Protein AF-A0A1I7ZDQ2-F1 (afdb_monomer_lite)

InterPro domains:
  IPR026050 C1GALT1/C1GALT1-specific chaperone 1 [PTHR23033] (9-101)

Structure (mmCIF, N/CA/C/O backbone):
data_AF-A0A1I7ZDQ2-F1
#
_entry.id   AF-A0A1I7ZDQ2-F1
#
loop_
_atom_site.group_PDB
_atom_site.id
_atom_site.type_symbol
_atom_site.label_atom_id
_atom_site.label_alt_id
_atom_site.label_comp_id
_atom_site.label_asym_id
_atom_site.label_entity_id
_atom_site.label_seq_id
_atom_site.pdbx_PDB_ins_code
_atom_site.Cartn_x
_atom_site.Cartn_y
_atom_site.Cartn_z
_atom_site.occupancy
_atom_site.B_iso_or_equiv
_atom_site.auth_seq_id
_atom_site.auth_comp_id
_atom_site.auth_asym_id
_atom_site.auth_atom_id
_atom_site.pdbx_PDB_model_num
ATOM 1 N N . MET A 1 1 ? -17.190 6.348 13.605 1.00 83.06 1 MET A N 1
ATOM 2 C CA . MET A 1 1 ? -16.765 4.941 13.523 1.00 83.06 1 MET A CA 1
ATOM 3 C C . MET A 1 1 ? -15.331 4.742 14.022 1.00 83.06 1 MET A C 1
ATOM 5 O O . MET A 1 1 ? -15.154 5.010 15.197 1.00 83.06 1 MET A O 1
ATOM 9 N N . PHE A 1 2 ? -14.301 4.370 13.236 1.00 89.88 2 PHE A N 1
ATOM 10 C CA . PHE A 1 2 ? -13.004 3.890 13.785 1.00 89.88 2 PHE A CA 1
ATOM 11 C C . PHE A 1 2 ? -12.395 4.746 14.913 1.00 89.88 2 PHE A C 1
ATOM 13 O O . PHE A 1 2 ? -12.389 4.318 16.062 1.00 89.88 2 PHE A O 1
ATOM 20 N N . ALA A 1 3 ? -11.958 5.974 14.618 1.00 91.62 3 ALA A N 1
ATOM 21 C CA . ALA A 1 3 ? -11.241 6.809 15.590 1.00 91.62 3 ALA A CA 1
ATOM 22 C C . ALA A 1 3 ? -12.096 7.278 16.785 1.00 91.62 3 ALA A C 1
ATOM 24 O O . ALA A 1 3 ? -11.555 7.641 17.822 1.00 91.62 3 ALA A O 1
ATOM 25 N N . LYS A 1 4 ? -13.428 7.306 16.637 1.00 92.38 4 LYS A N 1
ATOM 26 C CA . LYS A 1 4 ? -14.347 7.843 17.657 1.00 92.38 4 LYS A CA 1
ATOM 27 C C . LYS A 1 4 ? -14.984 6.764 18.533 1.00 92.38 4 LYS A C 1
ATOM 29 O O . LYS A 1 4 ? -15.275 7.034 19.688 1.00 92.38 4 LYS A O 1
ATOM 34 N N . GLU A 1 5 ? -15.229 5.579 17.981 1.00 90.50 5 GLU A N 1
ATOM 35 C CA . GLU A 1 5 ? -16.031 4.523 18.619 1.00 90.50 5 GLU A CA 1
ATOM 36 C C . GLU A 1 5 ? -15.230 3.237 18.834 1.00 90.50 5 GLU A C 1
ATOM 38 O O . GLU A 1 5 ? -15.328 2.633 19.898 1.00 90.50 5 GLU A O 1
ATOM 43 N N . LEU A 1 6 ? -14.439 2.818 17.839 1.00 93.62 6 LEU A N 1
ATOM 44 C CA . LEU A 1 6 ? -13.724 1.541 17.880 1.00 93.62 6 LEU A CA 1
ATOM 45 C C . LEU A 1 6 ? -12.402 1.668 18.634 1.00 93.62 6 LEU A C 1
ATOM 47 O O . LEU A 1 6 ? -12.218 1.027 19.661 1.00 93.62 6 LEU A O 1
ATOM 51 N N . PHE A 1 7 ? -11.511 2.541 18.161 1.00 93.00 7 PHE A N 1
ATOM 52 C CA . PHE A 1 7 ? -10.160 2.696 18.699 1.00 93.00 7 PHE A CA 1
ATOM 53 C C . PHE A 1 7 ? -10.115 2.998 20.213 1.00 93.00 7 PHE A C 1
ATOM 55 O O . PHE A 1 7 ? -9.286 2.406 20.899 1.00 93.00 7 PHE A O 1
ATOM 62 N N . PRO A 1 8 ? -11.008 3.836 20.786 1.00 94.62 8 PRO A N 1
ATOM 63 C CA . PRO A 1 8 ? -11.030 4.071 22.232 1.00 94.62 8 PRO A CA 1
ATOM 64 C C . PRO A 1 8 ? -11.573 2.898 23.063 1.00 94.62 8 PRO A C 1
ATOM 66 O O . PRO A 1 8 ? -11.478 2.939 24.287 1.00 94.62 8 PRO A O 1
ATOM 69 N N . ASN A 1 9 ? -12.196 1.893 22.437 1.00 95.31 9 ASN A N 1
ATOM 70 C CA . ASN A 1 9 ? -12.817 0.770 23.126 1.00 95.31 9 ASN A CA 1
ATOM 71 C C . ASN A 1 9 ? -11.870 -0.445 23.144 1.00 95.31 9 ASN A C 1
ATOM 73 O O . ASN A 1 9 ? -11.820 -1.191 22.164 1.00 95.31 9 ASN A O 1
ATOM 77 N N . PRO A 1 10 ? -11.176 -0.721 24.262 1.00 93.38 10 PRO A N 1
ATOM 78 C CA . PRO A 1 10 ? -10.193 -1.801 24.333 1.00 93.38 10 PRO A CA 1
ATOM 79 C C . PRO A 1 10 ? -10.808 -3.205 24.243 1.00 93.38 10 PRO A C 1
ATOM 81 O O . PRO A 1 10 ? -10.084 -4.163 23.984 1.00 93.38 10 PRO A O 1
ATOM 84 N N . LEU A 1 11 ? -12.125 -3.351 24.450 1.00 92.94 11 LEU A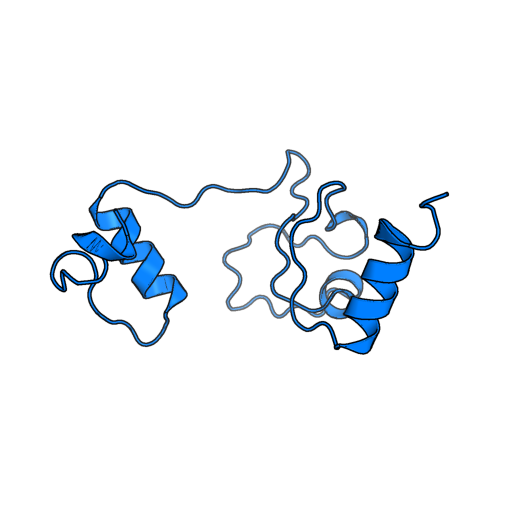 N 1
ATOM 85 C CA . LEU A 1 11 ? -12.814 -4.635 24.274 1.00 92.94 11 LEU A CA 1
ATOM 86 C C . LEU A 1 11 ? -13.003 -4.977 22.793 1.00 92.94 11 LEU A C 1
ATOM 88 O O . LEU A 1 11 ? -12.948 -6.147 22.426 1.00 92.94 11 LEU A O 1
ATOM 92 N N . LEU A 1 12 ? -13.226 -3.962 21.953 1.00 92.12 12 LEU A N 1
ATOM 93 C CA . LEU A 1 12 ? -13.368 -4.130 20.505 1.00 92.12 12 LEU A CA 1
ATOM 94 C C . LEU A 1 12 ? -12.011 -4.064 19.800 1.00 92.12 12 LEU A C 1
ATOM 96 O O . LEU A 1 12 ? -11.748 -4.837 18.882 1.00 92.12 12 LEU A O 1
ATOM 100 N N . CYS A 1 13 ? -11.140 -3.163 20.252 1.00 95.00 13 CYS A N 1
ATOM 101 C CA . CYS A 1 13 ? -9.869 -2.834 19.617 1.00 95.00 13 CYS A CA 1
ATOM 102 C C . CYS A 1 13 ? -8.737 -2.900 20.646 1.00 95.00 13 CYS A C 1
ATOM 104 O O . CYS A 1 13 ? -8.217 -1.866 21.072 1.00 95.00 13 CYS A O 1
ATOM 106 N N . PRO A 1 14 ? -8.370 -4.113 21.094 1.00 93.31 14 PRO A N 1
ATOM 107 C CA . PRO A 1 14 ? -7.250 -4.287 22.001 1.00 93.31 14 PRO A CA 1
ATOM 108 C C 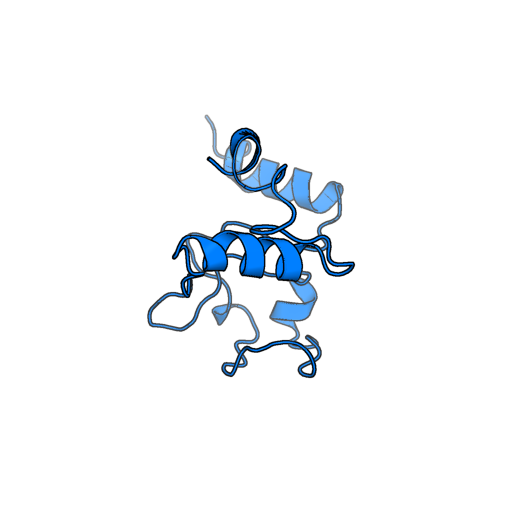. PRO A 1 14 ? -5.947 -3.865 21.317 1.00 93.31 14 PRO A C 1
ATOM 110 O O . PRO A 1 14 ? -5.750 -4.105 20.124 1.00 93.31 14 PRO A O 1
ATOM 113 N N . PHE A 1 15 ? -5.041 -3.274 22.094 1.00 93.06 15 PHE A N 1
ATOM 114 C CA . PHE A 1 15 ? -3.695 -2.975 21.621 1.00 93.06 15 PHE A CA 1
ATOM 115 C C . PHE A 1 15 ? -2.964 -4.259 21.202 1.00 93.06 15 PHE A C 1
ATOM 117 O O . PHE A 1 15 ? -3.114 -5.311 21.831 1.00 93.06 15 PHE A O 1
ATOM 124 N N . HIS A 1 16 ? -2.162 -4.155 20.148 1.00 94.81 16 HIS A N 1
ATOM 125 C CA . HIS A 1 16 ? -1.306 -5.223 19.658 1.00 94.81 16 HIS A CA 1
ATOM 126 C C . HIS A 1 16 ? -0.030 -4.611 19.073 1.00 94.81 16 HIS A C 1
ATOM 128 O O . HIS A 1 16 ? -0.112 -3.609 18.365 1.00 94.81 16 HIS A O 1
ATOM 134 N N . ASP A 1 17 ? 1.129 -5.222 19.333 1.00 95.44 17 ASP A N 1
ATOM 135 C CA . ASP A 1 17 ? 2.428 -4.703 18.868 1.00 95.44 17 ASP A CA 1
ATOM 136 C C . ASP A 1 17 ? 2.531 -4.674 17.337 1.00 95.44 17 ASP A C 1
ATOM 138 O O . ASP A 1 17 ? 3.185 -3.812 16.756 1.00 95.44 17 ASP A O 1
ATOM 142 N N . TRP A 1 18 ? 1.861 -5.617 16.671 1.00 93.56 18 TRP A N 1
ATOM 143 C CA . TRP A 1 18 ? 1.652 -5.576 15.222 1.00 93.56 18 TRP A CA 1
ATOM 144 C C . TRP A 1 18 ? 0.381 -4.791 14.924 1.00 93.56 18 TRP A C 1
ATOM 146 O O . TRP A 1 18 ? -0.723 -5.328 15.058 1.00 93.56 18 TRP A O 1
ATOM 156 N N . GLU A 1 19 ? 0.564 -3.528 14.556 1.00 93.00 19 GLU A N 1
ATOM 157 C CA . GLU A 1 19 ? -0.502 -2.541 14.391 1.00 93.00 19 GLU A CA 1
ATOM 158 C C . GLU A 1 19 ? -1.542 -2.972 13.344 1.00 93.00 19 GLU A C 1
ATOM 160 O O . GLU A 1 19 ? -2.718 -3.085 13.692 1.00 93.00 19 GLU A O 1
ATOM 165 N N . ASP A 1 20 ? -1.118 -3.370 12.141 1.00 90.75 20 ASP A N 1
ATOM 166 C CA . ASP A 1 20 ? -2.008 -3.881 11.087 1.00 90.75 20 ASP A CA 1
ATOM 167 C C . ASP A 1 20 ? -2.871 -5.074 11.545 1.00 90.75 20 ASP A C 1
ATOM 169 O O . ASP A 1 20 ? -4.067 -5.158 11.247 1.00 90.75 20 ASP A O 1
ATOM 173 N N . TYR A 1 21 ? -2.293 -6.003 12.316 1.00 91.06 21 TYR A N 1
ATOM 174 C CA . TYR A 1 21 ? -3.031 -7.148 12.861 1.00 91.06 21 TYR A CA 1
ATOM 175 C C . TYR A 1 21 ? -4.037 -6.713 13.935 1.00 91.06 21 TYR A C 1
ATOM 177 O O . TYR A 1 21 ? -5.173 -7.195 13.959 1.00 91.06 21 TYR A O 1
ATOM 185 N N . GLY A 1 22 ? -3.649 -5.774 14.802 1.00 93.56 22 GLY A N 1
ATOM 186 C CA . GLY A 1 22 ? -4.537 -5.181 15.803 1.00 93.56 22 GLY A CA 1
ATOM 187 C C . GLY A 1 22 ? -5.723 -4.458 15.164 1.00 93.56 22 GLY A C 1
ATOM 188 O O . GLY A 1 22 ? -6.873 -4.692 15.545 1.00 93.56 22 GLY A O 1
ATOM 189 N N . ILE A 1 23 ? -5.465 -3.649 14.135 1.00 93.44 23 ILE A N 1
ATOM 190 C CA . ILE A 1 23 ? -6.500 -2.952 13.365 1.00 93.44 23 ILE A CA 1
ATOM 191 C C . ILE A 1 23 ? -7.407 -3.946 12.634 1.00 93.44 23 ILE A C 1
ATOM 193 O O . ILE A 1 23 ? -8.630 -3.794 12.668 1.00 93.44 23 ILE A O 1
ATOM 197 N N . SER A 1 24 ? -6.849 -4.999 12.034 1.00 92.25 24 SER A N 1
ATOM 198 C CA . SER A 1 24 ? -7.635 -6.055 11.387 1.00 92.25 24 SER A CA 1
ATOM 199 C C . SER A 1 24 ? -8.606 -6.727 12.366 1.00 92.25 24 SER A C 1
ATOM 201 O O . SER A 1 24 ? -9.802 -6.838 12.087 1.00 92.25 24 SER A O 1
ATOM 203 N N . ARG A 1 25 ? -8.141 -7.085 13.572 1.00 92.69 25 ARG A N 1
ATOM 204 C CA . ARG A 1 25 ? -9.003 -7.630 14.636 1.00 92.69 25 ARG A CA 1
ATOM 205 C C . ARG A 1 25 ? -10.070 -6.640 15.099 1.00 92.69 25 ARG A C 1
ATOM 207 O O . ARG A 1 25 ? -11.220 -7.033 15.297 1.00 92.69 25 ARG A O 1
ATOM 214 N N . CYS A 1 26 ? -9.694 -5.373 15.246 1.00 94.75 26 CYS A N 1
ATOM 215 C CA . CYS A 1 26 ? -10.592 -4.284 15.616 1.00 94.75 26 CYS A CA 1
ATOM 216 C C . CYS A 1 26 ? -11.751 -4.150 14.617 1.00 94.75 26 CYS A C 1
ATOM 218 O O . CYS A 1 26 ? -12.916 -4.139 15.013 1.00 94.75 26 CYS A O 1
ATOM 220 N N . PHE A 1 27 ? -11.464 -4.144 13.315 1.00 95.38 27 PHE A N 1
ATOM 221 C CA . PHE A 1 27 ? -12.491 -4.114 12.273 1.00 95.38 27 PHE A CA 1
ATOM 222 C C . PHE A 1 27 ? -13.330 -5.392 12.220 1.00 95.38 27 PHE A C 1
ATOM 224 O O . PHE A 1 27 ? -14.557 -5.320 12.100 1.00 95.38 27 PHE A O 1
ATOM 231 N N . HIS A 1 28 ? -12.700 -6.550 12.408 1.00 93.88 28 HIS A N 1
ATOM 232 C CA . HIS A 1 28 ? -13.406 -7.825 12.444 1.00 93.88 28 HIS A CA 1
ATOM 233 C C . HIS A 1 28 ? -14.443 -7.890 13.577 1.00 93.88 28 HIS A C 1
ATOM 235 O O . HIS A 1 28 ? -15.515 -8.462 13.386 1.00 93.88 28 HIS A O 1
ATOM 241 N N . SER A 1 29 ? -14.179 -7.246 14.724 1.00 93.62 29 SER A N 1
ATOM 242 C CA . SER A 1 29 ? -15.105 -7.200 15.871 1.00 93.62 29 SER A CA 1
ATOM 243 C C . SER A 1 29 ? -16.471 -6.576 15.552 1.00 93.62 29 SER A C 1
ATOM 245 O O . SER A 1 29 ? -17.454 -6.862 16.234 1.00 93.62 29 SER A O 1
ATOM 247 N N . VAL A 1 30 ? -16.547 -5.765 14.491 1.00 94.44 30 VAL A N 1
ATOM 248 C CA . VAL A 1 30 ? -17.779 -5.126 14.006 1.00 94.44 30 VAL A CA 1
ATOM 249 C C . VAL A 1 30 ? -18.204 -5.617 12.622 1.00 94.44 30 VAL A C 1
ATOM 251 O O . VAL A 1 30 ? -19.000 -4.972 11.944 1.00 94.44 30 VAL A O 1
ATOM 254 N N . GLY A 1 31 ? -17.684 -6.769 12.193 1.00 94.06 31 GLY A N 1
ATOM 255 C CA . GLY A 1 31 ? -18.066 -7.416 10.938 1.00 94.06 31 GLY A CA 1
ATOM 256 C C . GLY A 1 31 ? -17.433 -6.813 9.681 1.00 94.06 31 GLY A C 1
ATOM 257 O O . GLY A 1 31 ? -17.846 -7.160 8.577 1.00 94.06 31 GLY A O 1
ATOM 258 N N . VAL A 1 32 ? -16.429 -5.941 9.813 1.00 94.31 32 VAL A N 1
ATOM 259 C CA . VAL A 1 32 ? -15.656 -5.432 8.673 1.00 94.31 32 VAL A CA 1
ATOM 260 C C . VAL A 1 32 ? -14.530 -6.420 8.367 1.00 94.31 32 VAL A C 1
ATOM 262 O O . VAL A 1 32 ? -13.735 -6.759 9.241 1.00 94.31 32 VAL A O 1
ATOM 265 N N . GLN A 1 33 ? -14.456 -6.889 7.122 1.00 90.94 33 GLN A N 1
ATOM 266 C CA . GLN A 1 33 ? -13.443 -7.845 6.673 1.00 90.94 33 GLN A CA 1
ATOM 267 C C . GLN A 1 33 ? -12.597 -7.250 5.549 1.00 90.94 33 GLN A C 1
ATOM 269 O O . GLN A 1 33 ? -13.098 -6.504 4.705 1.00 90.94 33 GLN A O 1
ATOM 274 N N . ALA A 1 34 ? -11.309 -7.597 5.533 1.00 88.00 34 ALA A N 1
ATOM 275 C CA . ALA A 1 34 ? -10.440 -7.285 4.410 1.00 88.00 34 ALA A CA 1
ATOM 276 C C . ALA A 1 34 ? -10.901 -8.054 3.165 1.00 88.00 34 ALA A C 1
ATOM 278 O O . ALA A 1 34 ? -11.318 -9.209 3.252 1.00 88.00 34 ALA A O 1
ATOM 279 N N . THR A 1 35 ? -10.805 -7.413 2.003 1.00 88.12 35 THR A N 1
ATOM 280 C CA . THR A 1 35 ? -11.126 -8.033 0.716 1.00 88.12 35 THR A CA 1
ATOM 281 C C . THR A 1 35 ? -9.873 -8.184 -0.134 1.00 88.12 35 THR A C 1
ATOM 283 O O . THR A 1 35 ? -8.938 -7.388 -0.027 1.00 88.12 35 THR A O 1
ATOM 286 N N . ASN A 1 36 ? -9.862 -9.192 -1.005 1.00 88.12 36 ASN A N 1
ATOM 287 C CA . ASN A 1 36 ? -8.811 -9.338 -1.999 1.00 88.12 36 ASN A CA 1
ATOM 288 C C . ASN A 1 36 ? -8.965 -8.240 -3.063 1.00 88.12 36 ASN A C 1
ATOM 290 O O . ASN A 1 36 ? -9.979 -8.170 -3.753 1.00 88.12 36 ASN A O 1
ATOM 294 N N . THR A 1 37 ? -7.966 -7.367 -3.178 1.00 90.62 37 THR A N 1
ATOM 295 C CA . THR A 1 37 ? -7.977 -6.218 -4.102 1.00 90.62 37 THR A CA 1
ATOM 296 C C . THR A 1 37 ? -7.366 -6.527 -5.471 1.00 90.62 37 THR A C 1
ATOM 298 O O . THR A 1 37 ? -7.320 -5.651 -6.345 1.00 90.62 37 THR A O 1
ATOM 301 N N . ARG A 1 38 ? -6.890 -7.761 -5.673 1.00 88.69 38 ARG A N 1
ATOM 302 C CA . ARG A 1 38 ? -6.319 -8.214 -6.943 1.00 88.69 38 ARG A CA 1
ATOM 303 C C . ARG A 1 38 ? -7.390 -8.347 -8.012 1.00 88.69 38 ARG A C 1
ATOM 305 O O . ARG A 1 38 ? -8.570 -8.519 -7.716 1.00 88.69 38 ARG A O 1
ATOM 312 N N . ASP A 1 39 ? -6.967 -8.252 -9.263 1.00 89.88 39 ASP A N 1
ATOM 313 C CA . ASP A 1 39 ? -7.842 -8.553 -10.391 1.00 89.88 39 ASP A CA 1
ATOM 314 C C . ASP A 1 39 ? -7.937 -10.067 -10.660 1.00 89.88 39 ASP A C 1
ATOM 316 O O . ASP A 1 39 ? -7.329 -10.891 -9.973 1.00 89.88 39 ASP A O 1
ATOM 320 N N . GLU A 1 40 ? -8.694 -10.440 -11.692 1.00 90.00 40 GLU A N 1
ATOM 321 C CA . GLU A 1 40 ? -8.877 -11.835 -12.116 1.00 90.00 40 GLU A CA 1
ATOM 322 C C . GLU A 1 40 ? -7.557 -12.523 -12.506 1.00 90.00 40 GLU A C 1
ATOM 324 O O . GLU A 1 40 ? -7.415 -13.738 -12.358 1.00 90.00 40 GLU A O 1
ATOM 329 N N . LYS A 1 41 ? -6.565 -11.741 -12.954 1.00 88.31 41 LYS A N 1
ATOM 330 C CA . LYS A 1 41 ? -5.215 -12.213 -13.285 1.00 88.31 41 LYS A CA 1
ATOM 331 C C . LYS A 1 41 ? -4.310 -12.318 -12.055 1.00 88.31 41 LYS A C 1
ATOM 333 O O . LYS A 1 41 ? -3.222 -12.864 -12.165 1.00 88.31 41 LYS A O 1
ATOM 338 N N . GLY A 1 42 ? -4.757 -11.852 -10.887 1.00 85.56 42 GLY A N 1
ATOM 339 C CA . GLY A 1 42 ? -3.995 -11.859 -9.642 1.00 85.56 42 GLY A CA 1
ATOM 340 C C . GLY A 1 42 ? -3.014 -10.694 -9.486 1.00 85.56 42 GLY A C 1
ATOM 341 O O . GLY A 1 42 ? -2.196 -10.725 -8.569 1.00 85.56 42 GLY A O 1
ATOM 342 N N . ARG A 1 43 ? -3.106 -9.658 -10.326 1.00 89.75 43 ARG A N 1
ATOM 343 C CA . ARG A 1 43 ? -2.217 -8.489 -10.283 1.00 89.75 43 ARG A CA 1
ATOM 344 C C . ARG A 1 43 ? -2.517 -7.620 -9.070 1.00 89.75 43 ARG A C 1
ATOM 346 O O . ARG A 1 43 ? -3.678 -7.433 -8.696 1.00 89.75 43 ARG A O 1
ATOM 353 N N . GLN A 1 44 ? -1.476 -7.070 -8.461 1.00 89.31 44 GLN A N 1
ATOM 354 C CA . GLN A 1 44 ? -1.555 -6.334 -7.205 1.00 89.31 44 GLN A CA 1
ATOM 355 C C . GLN A 1 44 ? -1.709 -4.827 -7.433 1.00 89.31 44 GLN A C 1
ATOM 357 O O . GLN A 1 44 ? -1.154 -4.255 -8.371 1.00 89.31 44 GLN A O 1
ATOM 362 N N . ARG A 1 45 ? -2.463 -4.175 -6.538 1.00 92.81 45 ARG A N 1
ATOM 363 C CA . ARG A 1 45 ? -2.606 -2.705 -6.490 1.00 92.81 45 ARG A CA 1
ATOM 364 C C . ARG A 1 45 ? -1.866 -2.070 -5.312 1.00 92.81 45 ARG A C 1
ATOM 366 O O . ARG A 1 45 ? -1.563 -0.883 -5.359 1.00 92.81 45 ARG A O 1
ATOM 373 N N . PHE A 1 46 ? -1.592 -2.851 -4.270 1.00 91.62 46 PHE A N 1
ATOM 374 C CA . PHE A 1 46 ? -0.850 -2.442 -3.081 1.00 91.62 46 PHE A CA 1
ATOM 375 C C . PHE A 1 46 ? 0.351 -3.370 -2.946 1.00 91.62 46 PHE A C 1
ATOM 377 O O . PHE A 1 46 ? 0.179 -4.540 -2.615 1.00 91.62 46 PHE A O 1
ATOM 384 N N . LEU A 1 47 ? 1.549 -2.871 -3.238 1.00 89.31 47 LEU A N 1
ATOM 385 C CA . LEU A 1 47 ? 2.769 -3.669 -3.179 1.00 89.31 47 LEU A CA 1
ATOM 386 C C . LEU A 1 47 ? 3.561 -3.307 -1.923 1.00 89.31 47 LEU A C 1
ATOM 388 O O . LEU A 1 47 ? 3.953 -2.160 -1.732 1.00 89.31 47 LEU A O 1
ATOM 392 N N . GLN A 1 48 ? 3.794 -4.310 -1.077 1.00 87.12 48 GLN A N 1
ATOM 393 C CA . GLN A 1 48 ? 4.426 -4.175 0.245 1.00 87.12 48 GLN A CA 1
ATOM 394 C C . GLN A 1 48 ? 5.960 -4.078 0.194 1.00 87.12 48 GLN A C 1
ATOM 396 O O . GLN A 1 48 ? 6.599 -3.841 1.213 1.00 87.12 48 GLN A O 1
ATOM 401 N N . PHE A 1 49 ? 6.546 -4.246 -0.991 1.00 87.12 49 PHE A N 1
ATOM 402 C CA . PHE A 1 49 ? 7.991 -4.279 -1.216 1.00 87.12 49 PHE A CA 1
ATOM 403 C C . PHE A 1 49 ? 8.379 -3.270 -2.285 1.00 87.12 49 PHE A C 1
ATOM 405 O O . PHE A 1 49 ? 7.499 -2.721 -2.961 1.00 87.12 49 PHE A O 1
ATOM 412 N N . SER A 1 50 ? 9.682 -3.048 -2.447 1.00 89.31 50 SER A N 1
ATOM 413 C CA . SER A 1 50 ? 10.176 -2.185 -3.513 1.00 89.31 50 SER A CA 1
ATOM 414 C C . SER A 1 50 ? 9.776 -2.727 -4.894 1.00 89.31 50 SER A C 1
ATOM 416 O O . SER A 1 50 ? 9.624 -3.941 -5.079 1.00 89.31 50 SER A O 1
ATOM 418 N N . PRO A 1 51 ? 9.621 -1.849 -5.901 1.00 89.62 51 PRO A N 1
ATOM 419 C CA . PRO A 1 51 ? 9.382 -2.286 -7.274 1.00 89.62 51 PRO A CA 1
ATOM 420 C C . PRO A 1 51 ? 10.455 -3.256 -7.776 1.00 89.62 51 PRO A C 1
ATOM 422 O O . PRO A 1 51 ? 10.132 -4.202 -8.486 1.00 89.62 51 PRO A O 1
ATOM 425 N N . GLU A 1 52 ? 11.714 -3.045 -7.385 1.00 88.88 52 GLU A N 1
ATOM 426 C CA . GLU A 1 52 ? 12.832 -3.910 -7.758 1.00 88.88 52 GLU A CA 1
ATOM 427 C C . GLU A 1 52 ? 12.659 -5.335 -7.223 1.00 88.88 52 GLU A C 1
ATOM 429 O O . GLU A 1 52 ? 12.786 -6.283 -7.994 1.00 88.88 52 GLU A O 1
ATOM 434 N N . GLU A 1 53 ? 12.303 -5.502 -5.946 1.00 86.62 53 GLU A N 1
ATOM 435 C CA . GLU A 1 53 ? 12.097 -6.827 -5.344 1.00 86.62 53 GLU A CA 1
ATOM 436 C C . GLU A 1 53 ? 10.964 -7.599 -6.032 1.00 86.62 53 GLU A C 1
ATOM 438 O O . GLU A 1 53 ? 11.093 -8.797 -6.293 1.00 86.62 53 GLU A O 1
ATOM 443 N N . HIS A 1 54 ? 9.878 -6.906 -6.388 1.00 85.62 54 HIS A N 1
ATOM 444 C CA . HIS A 1 54 ? 8.765 -7.482 -7.153 1.00 85.62 54 HIS A CA 1
ATOM 445 C C . HIS A 1 54 ? 9.162 -7.853 -8.586 1.00 85.62 54 HIS A C 1
ATOM 447 O O . HIS A 1 54 ? 8.746 -8.890 -9.107 1.00 85.62 54 HIS A O 1
ATOM 453 N N . LEU A 1 55 ? 9.997 -7.034 -9.228 1.00 86.06 55 LEU A N 1
ATOM 454 C CA . LEU A 1 55 ? 10.484 -7.291 -10.583 1.00 86.06 55 LEU A CA 1
ATOM 455 C C . LEU A 1 55 ? 11.483 -8.452 -10.635 1.00 86.06 55 LEU A C 1
ATOM 457 O O . LEU A 1 55 ? 11.413 -9.275 -11.545 1.00 86.06 55 LEU A O 1
ATOM 461 N N . GLN A 1 56 ? 12.402 -8.519 -9.672 1.00 84.62 56 GLN A N 1
ATOM 462 C CA . GLN A 1 56 ? 13.438 -9.552 -9.589 1.00 84.62 56 GLN A CA 1
ATOM 463 C C . GLN A 1 56 ? 12.932 -10.848 -8.956 1.00 84.62 56 GLN A C 1
ATOM 465 O O . GLN A 1 56 ? 13.557 -11.896 -9.107 1.00 84.62 56 GLN A O 1
ATOM 470 N N . GLY A 1 57 ? 11.813 -10.781 -8.240 1.00 77.25 57 GLY A N 1
ATOM 471 C CA . GLY A 1 57 ? 11.251 -11.912 -7.529 1.00 77.25 57 GLY A CA 1
ATOM 472 C C . GLY A 1 57 ? 12.093 -12.373 -6.342 1.00 77.25 57 GLY A C 1
ATOM 473 O O . GLY A 1 57 ? 12.161 -13.561 -6.037 1.00 77.25 57 GLY A O 1
ATOM 474 N N . THR A 1 58 ? 12.745 -11.436 -5.661 1.00 76.06 58 THR A N 1
ATOM 475 C CA . THR A 1 58 ? 13.547 -11.701 -4.455 1.00 76.06 58 THR A CA 1
ATOM 476 C C . THR A 1 58 ? 12.714 -11.674 -3.173 1.00 76.06 58 THR A C 1
ATOM 478 O O . THR A 1 58 ? 13.237 -11.915 -2.084 1.00 76.06 58 THR A O 1
ATOM 481 N N . VAL A 1 59 ? 11.411 -11.409 -3.295 1.00 70.12 59 VAL A N 1
ATOM 482 C CA . VAL A 1 59 ? 10.486 -11.251 -2.177 1.00 70.12 59 VAL A CA 1
ATOM 483 C C . VAL A 1 59 ? 10.401 -12.539 -1.337 1.00 70.12 59 VAL A C 1
ATOM 485 O O . VAL A 1 59 ? 9.950 -13.584 -1.808 1.00 70.12 59 VAL A O 1
ATOM 488 N N . LEU A 1 60 ? 10.853 -12.478 -0.078 1.00 60.94 60 LEU A N 1
ATOM 489 C CA . LEU A 1 60 ? 10.943 -13.643 0.811 1.00 60.94 60 LEU A CA 1
ATOM 490 C C . LEU A 1 60 ? 9.552 -14.163 1.217 1.00 60.94 60 LEU A C 1
ATOM 492 O O . LEU A 1 60 ? 8.720 -13.449 1.768 1.00 60.94 60 LEU A O 1
ATOM 496 N N . HIS A 1 61 ? 9.327 -15.449 0.954 1.00 60.03 61 HIS A N 1
ATOM 497 C CA . HIS A 1 61 ? 8.018 -16.110 0.961 1.00 60.03 61 HIS A CA 1
ATOM 498 C C . HIS A 1 61 ? 7.418 -16.382 2.354 1.00 60.03 61 HIS A C 1
ATOM 500 O O . HIS A 1 61 ? 6.225 -16.623 2.480 1.00 60.03 61 HIS A O 1
ATOM 506 N N . ASN A 1 62 ? 8.221 -16.378 3.419 1.00 58.47 62 ASN A N 1
ATOM 507 C CA . ASN A 1 62 ? 7.855 -17.012 4.693 1.00 58.47 62 ASN A CA 1
ATOM 508 C C . ASN A 1 62 ? 6.786 -16.275 5.523 1.00 58.47 62 ASN A C 1
ATOM 510 O O . ASN A 1 62 ? 6.305 -16.833 6.505 1.00 58.47 62 ASN A O 1
ATOM 514 N N . TRP A 1 63 ? 6.413 -15.054 5.149 1.00 59.44 63 TRP A N 1
ATOM 515 C CA . TRP A 1 63 ? 5.420 -14.231 5.857 1.00 59.44 63 TRP A CA 1
ATOM 516 C C . TRP A 1 63 ? 4.336 -13.660 4.940 1.00 59.44 63 TRP A C 1
ATOM 518 O O . TRP A 1 63 ? 3.373 -13.068 5.425 1.00 59.44 63 TRP A O 1
ATOM 528 N N . MET A 1 64 ? 4.449 -13.867 3.626 1.00 64.56 64 MET A N 1
ATOM 529 C CA . MET A 1 64 ? 3.365 -13.545 2.710 1.00 64.56 64 MET A CA 1
ATOM 530 C C . MET A 1 64 ? 2.346 -14.676 2.730 1.00 64.56 64 MET A C 1
ATOM 532 O O . MET A 1 64 ? 2.605 -15.771 2.240 1.00 64.56 64 MET A O 1
ATOM 536 N N . PHE A 1 65 ? 1.150 -14.382 3.234 1.00 66.44 65 PHE A N 1
ATOM 537 C CA . PHE A 1 65 ? -0.045 -15.209 3.040 1.00 66.44 65 PHE A CA 1
ATOM 538 C C . PHE A 1 65 ? -0.584 -15.060 1.606 1.00 66.44 65 PHE A C 1
ATOM 540 O O . PHE A 1 65 ? -1.769 -14.810 1.390 1.00 66.44 65 PHE A O 1
ATOM 547 N N . ASP A 1 66 ? 0.319 -15.124 0.628 1.00 69.56 66 ASP A N 1
ATOM 548 C CA . ASP A 1 66 ? 0.022 -15.016 -0.788 1.00 69.56 66 ASP A CA 1
ATOM 549 C C . ASP A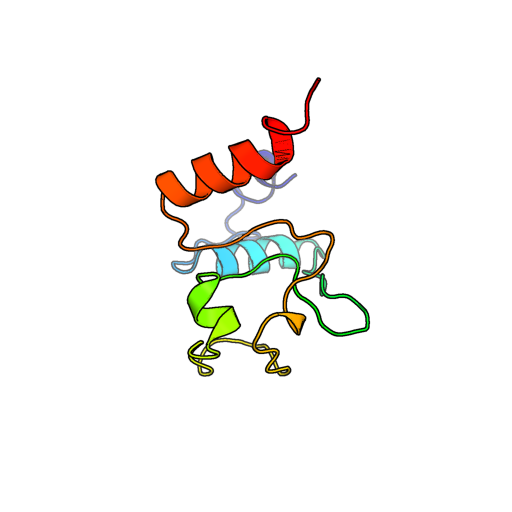 1 66 ? 0.421 -16.300 -1.508 1.00 69.56 66 ASP A C 1
ATOM 551 O O . ASP A 1 66 ? 1.593 -16.540 -1.802 1.00 69.56 66 ASP A O 1
ATOM 555 N N . ASP A 1 67 ? -0.586 -17.101 -1.836 1.00 61.12 67 ASP A N 1
ATOM 556 C CA . ASP A 1 67 ? -0.409 -18.367 -2.539 1.00 61.12 67 ASP A CA 1
ATOM 557 C C . ASP A 1 67 ? 0.062 -18.183 -3.995 1.00 61.12 67 ASP A C 1
ATOM 559 O O . ASP A 1 67 ? 0.435 -19.158 -4.652 1.00 61.12 67 ASP A O 1
ATOM 563 N N . LYS A 1 68 ? 0.032 -16.956 -4.540 1.00 60.00 68 LYS A N 1
ATOM 564 C CA . LYS A 1 68 ? 0.388 -16.679 -5.935 1.00 60.00 68 LYS A CA 1
ATOM 565 C C . LYS A 1 68 ? 1.692 -15.886 -6.032 1.00 60.00 68 LYS A C 1
ATOM 567 O O . LYS A 1 68 ? 1.733 -14.680 -5.815 1.00 60.00 68 LYS A O 1
ATOM 572 N N . GLN A 1 69 ? 2.756 -16.569 -6.451 1.00 61.88 69 GLN A N 1
ATOM 573 C CA . GLN A 1 69 ? 4.029 -15.950 -6.825 1.00 61.88 69 GLN A CA 1
ATOM 574 C C . GLN A 1 69 ? 3.891 -15.247 -8.183 1.00 61.88 69 GLN A C 1
ATOM 576 O O . GLN A 1 69 ? 4.110 -15.853 -9.230 1.00 61.88 69 GLN A O 1
ATOM 581 N N . PHE A 1 70 ? 3.505 -13.974 -8.182 1.00 63.62 70 PHE A N 1
ATOM 582 C CA . PHE A 1 70 ? 3.601 -13.136 -9.376 1.00 63.62 70 PHE A CA 1
ATOM 583 C C . PHE A 1 70 ? 4.897 -12.343 -9.320 1.00 63.62 70 PHE A C 1
ATOM 585 O O . PHE A 1 70 ? 5.076 -11.507 -8.440 1.00 63.62 70 PHE A O 1
ATOM 592 N N . MET A 1 71 ? 5.785 -12.626 -10.266 1.00 70.62 71 MET A N 1
ATOM 593 C CA . MET A 1 71 ? 7.077 -11.961 -10.405 1.00 70.62 71 MET A CA 1
ATOM 594 C C . MET A 1 71 ? 7.113 -11.172 -11.710 1.00 70.62 71 MET A C 1
ATOM 596 O O . MET A 1 71 ? 6.419 -11.511 -12.673 1.00 70.62 71 MET A O 1
ATOM 600 N N . GLY A 1 72 ? 7.965 -10.153 -11.767 1.00 82.94 72 GLY A N 1
ATOM 601 C CA . GLY A 1 72 ? 8.163 -9.369 -12.982 1.00 82.94 72 GLY A CA 1
ATOM 602 C C . GLY A 1 72 ? 7.027 -8.381 -13.245 1.00 82.94 72 GLY A C 1
ATOM 603 O O . GLY A 1 72 ? 6.242 -8.046 -12.363 1.00 82.94 72 GLY A O 1
ATOM 604 N N . PHE A 1 73 ? 6.942 -7.877 -14.476 1.00 87.50 73 PHE A N 1
ATOM 605 C CA . PHE A 1 73 ? 6.001 -6.803 -14.819 1.00 87.50 73 PHE A CA 1
ATOM 606 C C . PHE A 1 73 ? 4.524 -7.199 -14.702 1.00 87.50 73 PHE A C 1
ATOM 608 O O . PHE A 1 73 ? 3.673 -6.331 -14.517 1.00 87.50 73 PHE A O 1
ATOM 615 N N . ASP A 1 74 ? 4.215 -8.494 -14.754 1.00 87.44 74 ASP A N 1
ATOM 616 C CA . ASP A 1 74 ? 2.839 -8.977 -14.686 1.00 87.44 74 ASP A CA 1
ATOM 617 C C . ASP A 1 74 ? 2.213 -8.814 -13.297 1.00 87.44 74 ASP A C 1
ATOM 619 O O . ASP A 1 74 ? 0.994 -8.860 -13.186 1.00 87.44 74 ASP A O 1
ATOM 623 N N . VAL A 1 75 ? 2.994 -8.562 -12.238 1.00 87.62 75 VAL A N 1
ATOM 624 C CA . VAL A 1 75 ? 2.436 -8.309 -10.899 1.00 87.62 75 VAL A CA 1
ATOM 625 C C . VAL A 1 75 ? 1.739 -6.950 -10.798 1.00 87.62 75 VAL A C 1
ATOM 627 O O . VAL A 1 75 ? 0.867 -6.771 -9.947 1.00 87.62 75 VAL A O 1
ATOM 630 N N . PHE A 1 76 ? 2.082 -5.989 -11.660 1.00 90.12 76 PHE A N 1
ATOM 631 C CA . PHE A 1 76 ? 1.578 -4.623 -11.564 1.00 90.12 76 PHE A CA 1
ATOM 632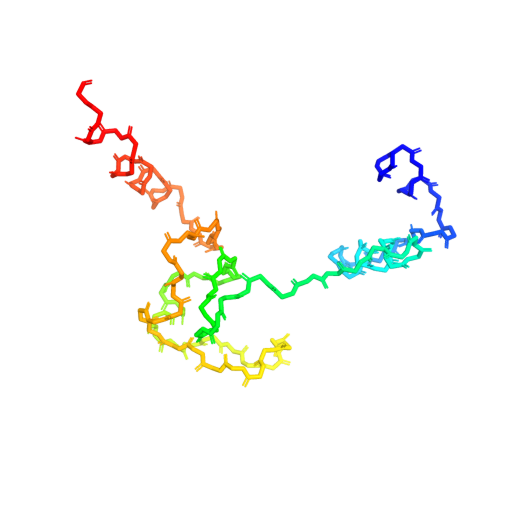 C C . PHE A 1 76 ? 0.219 -4.491 -12.252 1.00 90.12 76 PHE A C 1
ATOM 634 O O . PHE A 1 76 ? 0.061 -4.695 -13.459 1.00 90.12 76 PHE A O 1
ATOM 641 N N . HIS A 1 77 ? -0.791 -4.116 -11.473 1.00 93.00 77 H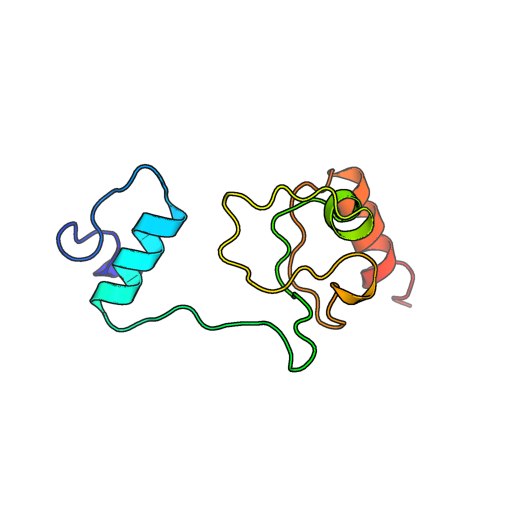IS A N 1
ATOM 642 C CA . HIS A 1 77 ? -2.084 -3.731 -12.017 1.00 93.00 77 HIS A CA 1
ATOM 643 C C . HIS A 1 77 ? -2.010 -2.322 -12.637 1.00 93.00 77 HIS A C 1
ATOM 645 O O . HIS A 1 77 ? -1.328 -1.449 -12.113 1.00 93.00 77 HIS A O 1
ATOM 651 N N . GLU A 1 78 ? -2.760 -2.065 -13.714 1.00 91.69 78 GLU A N 1
ATOM 652 C CA . GLU A 1 78 ? -2.798 -0.749 -14.388 1.00 91.69 78 GLU A CA 1
ATOM 653 C C . GLU A 1 78 ? -3.285 0.383 -13.466 1.00 91.69 78 GLU A C 1
ATOM 655 O O . GLU A 1 78 ? -2.752 1.486 -13.477 1.00 91.69 78 GLU A O 1
ATOM 660 N N . ASN A 1 79 ? -4.247 0.071 -12.596 1.00 92.25 79 ASN A N 1
ATOM 661 C CA . ASN A 1 79 ? -4.717 0.939 -11.511 1.00 92.25 79 ASN A CA 1
ATOM 662 C C . ASN A 1 79 ? -3.939 0.665 -10.214 1.00 92.25 79 ASN A C 1
ATOM 664 O O . ASN A 1 79 ? -4.530 0.275 -9.203 1.00 92.25 79 ASN A O 1
ATOM 668 N N . LEU A 1 80 ? -2.613 0.768 -10.283 1.00 92.25 80 LEU A N 1
ATOM 669 C CA . LEU A 1 80 ? -1.722 0.672 -9.130 1.00 92.25 80 LEU A CA 1
ATOM 670 C C . LEU A 1 80 ? -2.025 1.800 -8.130 1.00 92.25 80 LEU A C 1
ATOM 672 O O . LEU A 1 80 ? -2.219 2.944 -8.532 1.00 92.25 80 LEU A O 1
ATOM 676 N N . ILE A 1 81 ? -2.065 1.483 -6.834 1.00 93.69 81 ILE A N 1
ATOM 677 C CA . ILE A 1 81 ? -2.421 2.441 -5.775 1.00 93.69 81 ILE A CA 1
ATOM 678 C C . ILE A 1 81 ? -1.206 2.811 -4.924 1.00 93.69 81 ILE A C 1
ATOM 680 O O . ILE A 1 81 ? -1.014 3.987 -4.627 1.00 93.69 81 ILE A O 1
ATOM 684 N N . SER A 1 82 ? -0.397 1.832 -4.511 1.00 93.19 82 SER A N 1
ATOM 685 C CA . SER A 1 82 ? 0.735 2.082 -3.612 1.00 93.19 82 SER A CA 1
ATOM 686 C C . SER A 1 82 ? 1.902 1.125 -3.847 1.00 93.19 82 SER A C 1
ATOM 688 O O . SER A 1 82 ? 1.700 -0.050 -4.168 1.00 93.19 82 SER A O 1
ATOM 690 N N . LEU A 1 83 ? 3.109 1.651 -3.638 1.00 92.81 83 LEU A N 1
ATOM 691 C CA . LEU A 1 83 ? 4.394 0.960 -3.664 1.00 92.81 83 LEU A CA 1
ATOM 692 C C . LEU A 1 83 ? 5.138 1.287 -2.367 1.00 92.81 83 LEU A C 1
ATOM 694 O O . LEU A 1 83 ? 5.214 2.454 -1.976 1.00 92.81 83 LEU A O 1
ATOM 698 N N . HIS A 1 84 ? 5.698 0.276 -1.715 1.00 91.88 84 HIS A N 1
ATOM 699 C CA . HIS A 1 84 ? 6.511 0.460 -0.518 1.00 91.88 84 HIS A CA 1
ATOM 700 C C . HIS A 1 84 ? 7.999 0.648 -0.872 1.00 91.88 84 HIS A C 1
ATOM 702 O O . HIS A 1 84 ? 8.416 0.400 -2.001 1.00 91.88 84 HIS A O 1
ATOM 708 N N . HIS A 1 85 ? 8.803 1.095 0.099 1.00 93.00 85 HIS A N 1
ATOM 709 C CA . HIS A 1 85 ? 10.262 1.271 -0.022 1.00 93.00 85 HIS A CA 1
ATOM 710 C C . HIS A 1 85 ? 10.753 2.194 -1.155 1.00 93.00 85 HIS A C 1
ATOM 712 O O . HIS A 1 85 ? 11.881 2.046 -1.617 1.00 93.00 85 HIS A O 1
ATOM 718 N N . LEU A 1 86 ? 9.953 3.178 -1.572 1.00 94.12 86 LEU A N 1
ATOM 719 C CA . LEU A 1 86 ? 10.421 4.207 -2.502 1.00 94.12 86 LEU A CA 1
ATOM 720 C C . LEU A 1 86 ? 11.260 5.269 -1.785 1.00 94.12 86 LEU A C 1
ATOM 722 O O . LEU A 1 86 ? 10.890 5.782 -0.726 1.00 94.12 86 LEU A O 1
ATOM 726 N N . THR A 1 87 ? 12.363 5.658 -2.408 1.00 96.56 87 THR A N 1
ATOM 727 C CA . THR A 1 87 ? 13.140 6.836 -2.032 1.00 96.56 87 THR A CA 1
ATOM 728 C C . THR A 1 87 ? 12.379 8.123 -2.377 1.00 96.56 87 THR A C 1
ATOM 730 O O . THR A 1 87 ? 11.559 8.148 -3.303 1.00 96.56 87 THR A O 1
ATOM 733 N N . PRO A 1 88 ? 12.671 9.248 -1.698 1.00 97.12 88 PRO A N 1
ATOM 734 C CA . PRO A 1 88 ? 12.091 10.538 -2.063 1.00 97.12 88 PRO A CA 1
ATOM 735 C C . PRO A 1 88 ? 12.313 10.903 -3.539 1.00 97.12 88 PRO A C 1
ATOM 737 O O . PRO A 1 88 ? 11.412 11.438 -4.179 1.00 97.12 88 PRO A O 1
ATOM 740 N N . GLN A 1 89 ? 13.489 10.594 -4.096 1.00 97.31 89 GLN A N 1
ATOM 741 C CA . GLN A 1 89 ? 13.827 10.875 -5.494 1.00 97.31 89 GLN A CA 1
ATOM 742 C C . GLN A 1 89 ? 12.930 10.100 -6.463 1.00 97.31 89 GLN A C 1
ATOM 744 O O . GLN A 1 89 ? 12.428 10.690 -7.419 1.00 97.31 89 GLN A O 1
ATOM 749 N N . GLU A 1 90 ? 12.687 8.814 -6.202 1.00 95.75 90 GLU A N 1
ATOM 750 C CA . GLU A 1 90 ? 11.773 7.997 -7.008 1.00 95.75 90 GLU A CA 1
ATOM 751 C C . GLU A 1 90 ? 10.348 8.542 -6.951 1.00 95.75 90 GLU A C 1
ATOM 753 O O . GLU A 1 90 ? 9.704 8.667 -7.990 1.00 95.75 90 GLU A O 1
ATOM 758 N N . ILE A 1 91 ? 9.873 8.951 -5.769 1.00 95.56 91 ILE A N 1
ATOM 759 C CA . ILE A 1 91 ? 8.540 9.549 -5.615 1.00 95.56 91 ILE A CA 1
ATOM 760 C C . ILE A 1 91 ? 8.415 10.827 -6.457 1.00 95.56 91 ILE A C 1
ATOM 762 O O . ILE A 1 91 ? 7.438 10.978 -7.193 1.00 95.56 91 ILE A O 1
ATOM 766 N N . TYR A 1 92 ? 9.396 11.736 -6.396 1.00 95.69 92 TYR A N 1
ATOM 767 C CA . TYR A 1 92 ? 9.377 12.964 -7.202 1.00 95.69 92 TYR A CA 1
ATOM 768 C C . TYR A 1 92 ? 9.434 12.677 -8.702 1.00 95.69 92 TYR A C 1
ATOM 770 O O . TYR A 1 92 ? 8.715 13.313 -9.473 1.00 95.69 92 TYR A O 1
ATOM 778 N N . LEU A 1 93 ? 10.261 11.715 -9.113 1.00 95.50 93 LEU A N 1
ATOM 779 C CA . LEU A 1 93 ? 10.390 11.314 -10.508 1.00 95.50 93 LEU A CA 1
ATOM 780 C C . LEU A 1 93 ? 9.074 10.729 -11.043 1.00 95.50 93 LEU A C 1
ATOM 782 O O . LEU A 1 93 ? 8.576 11.179 -12.075 1.00 95.50 93 LEU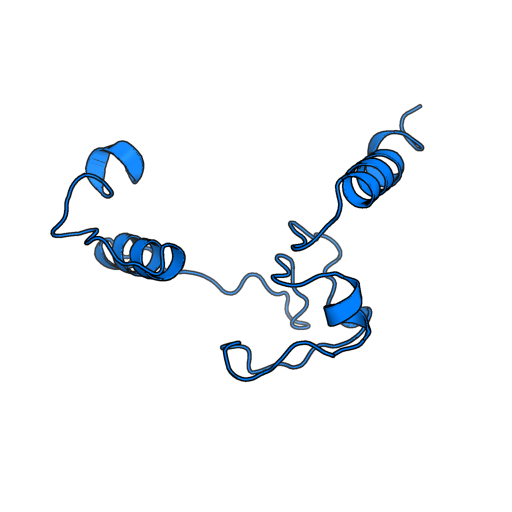 A O 1
ATOM 786 N N . ILE A 1 94 ? 8.475 9.784 -10.310 1.00 93.25 94 ILE A N 1
ATOM 787 C CA . ILE A 1 94 ? 7.187 9.163 -10.647 1.00 93.25 94 ILE A CA 1
ATOM 788 C C . ILE A 1 94 ? 6.085 10.226 -10.699 1.00 93.25 94 ILE A C 1
ATOM 790 O O . ILE A 1 94 ? 5.336 10.285 -11.673 1.00 93.25 94 ILE A O 1
ATOM 794 N N . HIS A 1 95 ? 6.008 11.111 -9.701 1.00 93.25 95 HIS A N 1
ATOM 795 C CA . HIS A 1 95 ? 5.037 12.206 -9.696 1.00 93.25 95 HIS A CA 1
ATOM 796 C C . HIS A 1 95 ? 5.212 13.132 -10.909 1.00 93.25 95 HIS A C 1
ATOM 798 O O . HIS A 1 95 ? 4.226 13.516 -11.537 1.00 93.25 95 HIS A O 1
ATOM 804 N N . GLY A 1 96 ? 6.456 13.466 -11.265 1.00 95.06 96 GLY A N 1
ATOM 805 C CA . GLY A 1 96 ? 6.770 14.279 -12.436 1.00 95.06 96 GLY A CA 1
ATOM 806 C C . GLY A 1 96 ? 6.291 13.644 -13.743 1.00 95.06 96 GLY A C 1
ATOM 807 O O . GLY A 1 96 ? 5.624 14.307 -14.540 1.00 95.06 96 GLY A O 1
ATOM 808 N N . PHE A 1 97 ? 6.566 12.352 -13.942 1.00 92.75 97 PHE A N 1
ATOM 809 C CA . PHE A 1 97 ? 6.116 11.617 -15.128 1.00 92.75 97 PHE A CA 1
ATOM 810 C C . PHE A 1 97 ? 4.597 11.481 -15.211 1.00 92.75 97 PHE A C 1
ATOM 812 O O . PHE A 1 97 ? 4.036 11.642 -16.294 1.00 92.75 97 PHE A O 1
ATOM 819 N N . LEU A 1 98 ? 3.931 11.209 -14.087 1.00 90.31 98 LEU A N 1
ATOM 820 C CA . LEU A 1 98 ? 2.485 10.996 -14.069 1.00 90.31 98 LEU A CA 1
ATOM 821 C C . LEU A 1 98 ? 1.689 12.298 -14.197 1.00 90.31 98 LEU A C 1
ATOM 823 O O . LEU A 1 98 ? 0.680 12.318 -14.894 1.00 90.31 98 LEU A O 1
ATOM 827 N N . TYR A 1 99 ? 2.129 13.373 -13.538 1.00 91.44 99 TYR A N 1
ATOM 828 C CA . TYR A 1 99 ? 1.288 14.556 -13.318 1.00 91.44 99 TYR A CA 1
ATOM 829 C C . TYR A 1 99 ? 1.887 15.880 -13.792 1.00 91.44 99 TYR A C 1
ATOM 831 O O . TYR A 1 99 ? 1.234 16.906 -13.645 1.00 91.44 99 TYR A O 1
ATOM 839 N N . LYS A 1 100 ? 3.134 15.922 -14.279 1.00 90.81 100 LYS A N 1
ATOM 840 C CA . LYS A 1 100 ? 3.783 17.198 -14.649 1.00 90.81 100 LYS A CA 1
ATOM 841 C C . LYS A 1 100 ? 4.256 17.262 -16.089 1.00 90.81 100 LYS A C 1
ATOM 843 O O . LYS A 1 100 ? 4.155 18.319 -16.693 1.00 90.81 100 LYS A O 1
ATOM 848 N N . ILE A 1 101 ? 4.764 16.166 -16.646 1.00 88.19 101 ILE A N 1
ATOM 849 C CA . ILE A 1 101 ? 5.340 16.176 -18.002 1.00 88.19 101 ILE A CA 1
ATOM 850 C C . ILE A 1 101 ? 4.257 16.212 -19.094 1.00 88.19 101 ILE A C 1
ATOM 852 O O . ILE A 1 101 ? 4.506 16.737 -20.176 1.00 88.19 101 ILE A O 1
ATOM 856 N N . ASN A 1 102 ? 3.052 15.711 -18.807 1.00 68.94 102 ASN A N 1
ATOM 857 C CA . ASN A 1 102 ? 1.946 15.648 -19.771 1.00 68.94 102 ASN A CA 1
ATOM 858 C C . ASN A 1 102 ? 0.803 16.640 -19.490 1.00 68.94 102 ASN A C 1
ATOM 860 O O . ASN A 1 102 ? -0.159 16.671 -20.258 1.00 68.94 102 ASN A O 1
ATOM 864 N N . ASP A 1 103 ? 0.910 17.453 -18.436 1.00 62.00 103 ASP A N 1
ATOM 865 C CA . ASP A 1 103 ? -0.007 18.573 -18.203 1.00 62.00 103 ASP A CA 1
ATOM 866 C C . ASP A 1 103 ? 0.430 19.738 -19.107 1.00 62.00 103 ASP A C 1
ATOM 868 O O . ASP A 1 103 ? 1.497 20.323 -18.911 1.00 62.00 103 ASP A O 1
ATOM 872 N N . LYS A 1 104 ? -0.367 20.021 -20.143 1.00 54.88 104 LYS A N 1
ATOM 873 C CA . LYS A 1 104 ? -0.243 21.238 -20.958 1.00 54.88 104 LYS A CA 1
ATOM 874 C C . LYS A 1 104 ? -0.850 22.437 -20.245 1.00 54.88 104 LYS A C 1
ATOM 876 O O . LYS A 1 104 ? -1.946 22.270 -19.668 1.00 54.88 104 LYS A O 1
#

pLDDT: mean 86.91, std 10.82, range [54.88, 97.31]

Organism: NCBI:txid37863

Radius of gyration: 17.5 Å; chains: 1; bounding box: 32×40×45 Å

Foldseek 3Di:
DPVPPQCVDCVLQPDDPPVVVSVQSSCVSVPHHDDQPADPLRADQEAAAAPVCQAVVVDDDPPDPDPDSRHHPSNHDPNRHYGPDDDPVRVVVVCCVPPPPPDD

Sequence (104 aa):
MFAKELFPNPLLCPFHDWEDYGISRCFHSVGVQATNTRDEKGRQRFLQFSPEEHLQGTVLHNWMFDDKQFMGFDVFHENLISLHHLTPQEIYLIHGFLYKINDK

Secondary structure (DSSP, 8-state):
-IIIIITT-TTTS---SSHHHHHHHHHHTTT--------TT--BSEESS-HHHHHHT---GGG--------GGGGB-TT--EESS--HHHHHHHHHHHHTSS--